Protein 3IV4 (pdb70)

B-factor: mean 17.22, std 7.59, range [7.91, 56.59]

Nearest PDB structures (foldseek):
  3iv4-assembly1_A  TM=1.009E+00  e=1.087E-22  Staphylococcus aureus subsp. aureus N315
  3f3q-assembly1_A  TM=8.286E-01  e=9.589E-07  Saccharomyces cerevisiae
  6kil-assembly1_A  TM=8.527E-01  e=6.346E-06  Halobacterium salinarum NRC-1
  2oe3-assembly1_A  TM=8.024E-01  e=2.467E-06  Saccharomyces cerevisiae
  2mmo-assembly1_A  TM=7.830E-01  e=5.545E-06  Plasmodium falciparum 3D7

Sequence (110 aa):
NLYFQGVAIKLSSIDQQFEQQVVIEENKKYVVFVLKHSSEETTCCPISANAYDQFNNKFLYERRDDDGYYLIIVVQQQERRDDLSDDYIAKKKKTNVKHESPQAFYFVNGEEVWNRDHGDINVVSSSLAQAEE

Solvent-accessible surface area: 6268 Å² total

Secondary structure (DSSP, 8-state):
---GGG-EEE--SHHHHHHHHHH-SEEEEEEE-TT-HHHHHHHHHHHHHHHHH--EEEEEGGGGHHHHHHHHHHHT----SSEEEEEETT--EEEEGGG-SHHHHHHHT-

Foldseek 3Di:
DDCLVVQEAEDQDPVVVQVVLQVDQKEKEWEAAPPDVLRVVLVVQVSVQSSVVVHYYYYHCVRRVVNQVVVCVLQVPDDDPGKMDMHGNNHFDMDHGPCRHNVNVVVRVD

Radius of gyration: 12.47 Å; Cα contacts (8 Å, |Δi|>4): 213; chains: 1; bounding box: 28×29×34 Å

CATH classification: 3.40.30.10

Structure (mmCIF, N/CA/C/O backbone):
data_3IV4
#
_entry.id   3IV4
#
_cell.length_a   57.830
_cell.le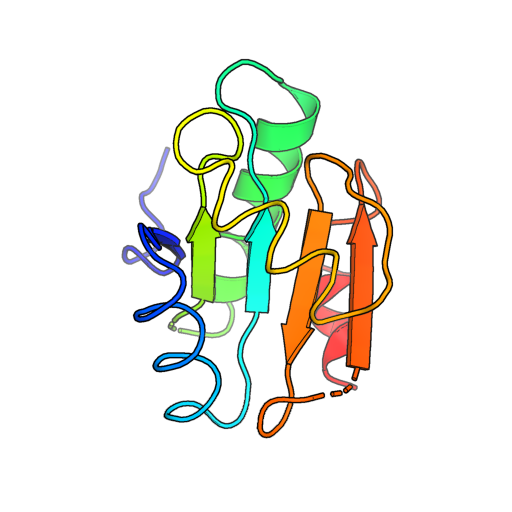ngth_b   33.078
_cell.length_c   47.325
_cell.angle_alpha   90.00
_cell.angle_beta   102.71
_cell.angle_gamma   90.00
#
_symmetry.space_group_name_H-M   'C 1 2 1'
#
loop_
_entity.id
_entity.type
_entity.pdbx_description
1 polymer 'Putative oxidoreductase'
2 water water
#
loop_
_atom_site.group_PDB
_atom_site.id
_atom_site.type_symbol
_atom_site.label_atom_id
_atom_site.label_alt_id
_atom_site.label_comp_id
_atom_site.label_asym_id
_atom_site.label_entity_id
_atom_site.label_seq_id
_atom_site.pdbx_PDB_ins_code
_atom_site.Cartn_x
_atom_site.Cartn_y
_atom_site.Cartn_z
_atom_site.occupancy
_atom_site.B_iso_or_equiv
_atom_site.auth_seq_id
_atom_site.auth_comp_id
_atom_site.auth_asym_id
_atom_site.auth_atom_id
_atom_site.pdbx_PDB_model_num
ATOM 1 N N . ASN A 1 1 ? 16.240 32.408 30.186 1.00 40.68 -5 ASN A N 1
ATOM 2 C CA . ASN A 1 1 ? 15.237 32.904 31.190 1.00 40.32 -5 ASN A CA 1
ATOM 3 C C . ASN A 1 1 ? 13.976 32.028 31.297 1.00 39.55 -5 ASN A C 1
ATOM 4 O O . ASN A 1 1 ? 14.056 30.900 31.801 1.00 39.93 -5 ASN A O 1
ATOM 9 N N . LEU A 1 2 ? 12.824 32.535 30.847 1.00 37.91 -4 LEU A N 1
ATOM 10 C CA . LEU A 1 2 ? 11.628 31.694 30.697 1.00 36.02 -4 LEU A CA 1
ATOM 11 C C . LEU A 1 2 ? 11.864 30.740 29.525 1.00 34.48 -4 LEU A C 1
ATOM 12 O O . LEU A 1 2 ? 12.818 30.923 28.760 1.00 34.05 -4 LEU A O 1
ATOM 17 N N . TYR A 1 3 ? 11.017 29.720 29.388 1.00 32.42 -3 TYR A N 1
ATOM 18 C CA . TYR A 1 3 ? 11.202 28.719 28.328 1.00 30.50 -3 TYR A CA 1
ATOM 19 C C . TYR A 1 3 ? 10.213 28.858 27.176 1.00 28.60 -3 TYR A C 1
ATOM 20 O O . TYR A 1 3 ? 10.204 28.039 26.247 1.00 28.53 -3 TYR A O 1
ATOM 29 N N . PHE A 1 4 ? 9.383 29.899 27.245 1.00 26.37 -2 PHE A N 1
ATOM 30 C CA . PHE A 1 4 ? 8.452 30.243 26.163 1.00 23.99 -2 PHE A CA 1
ATOM 31 C C . PHE A 1 4 ? 7.609 29.062 25.658 1.00 23.04 -2 PHE A C 1
ATOM 32 O O . PHE A 1 4 ? 7.449 28.894 24.454 1.00 22.14 -2 PHE A O 1
ATOM 40 N N . GLN A 1 5 ? 7.094 28.240 26.579 1.00 21.70 -1 GLN A N 1
ATOM 41 C CA . GLN A 1 5 ? 6.211 27.097 26.240 1.00 20.75 -1 GLN A CA 1
ATOM 42 C C . GLN A 1 5 ? 6.869 26.104 25.260 1.00 19.37 -1 GLN A C 1
ATOM 43 O O . GLN A 1 5 ? 6.178 25.395 24.524 1.00 18.78 -1 GLN A O 1
ATOM 49 N N . GLY A 1 6 ? 8.204 26.082 25.242 1.00 18.47 0 GLY A N 1
ATOM 50 C CA . GLY A 1 6 ? 8.957 25.226 24.334 1.00 17.60 0 GLY A CA 1
ATOM 51 C C . GLY A 1 6 ? 8.548 25.429 22.889 1.00 16.69 0 GLY A C 1
ATOM 52 O O . GLY A 1 6 ? 8.531 24.486 22.115 1.00 15.82 0 GLY A O 1
ATOM 53 N N . VAL A 1 7 ? 8.234 26.669 22.509 1.00 15.90 1 VAL A N 1
ATOM 54 C CA . VAL A 1 7 ? 7.771 26.928 21.151 1.00 15.50 1 VAL A CA 1
ATOM 55 C C . VAL A 1 7 ? 8.817 26.610 20.079 1.00 14.71 1 VAL A C 1
ATOM 56 O O . VAL A 1 7 ? 8.448 26.375 18.933 1.00 15.47 1 VAL A O 1
ATOM 60 N N . ALA A 1 8 ? 10.107 26.626 20.437 1.00 13.76 2 ALA A N 1
ATOM 61 C CA . ALA A 1 8 ? 11.159 26.308 19.463 1.00 13.23 2 ALA A CA 1
ATOM 62 C C . ALA A 1 8 ? 11.626 24.871 19.603 1.00 12.59 2 ALA A C 1
ATOM 63 O O . ALA A 1 8 ? 12.215 24.503 20.616 1.00 13.24 2 ALA A O 1
ATOM 65 N N . ILE A 1 9 ? 11.344 24.075 18.576 1.00 11.66 3 ILE A N 1
ATOM 66 C CA . ILE A 1 9 ? 11.581 22.631 18.580 1.00 11.72 3 ILE A CA 1
ATOM 67 C C . ILE A 1 9 ? 12.783 22.267 17.701 1.00 11.25 3 ILE A C 1
ATOM 68 O O . ILE A 1 9 ? 12.866 22.672 16.543 1.00 10.43 3 ILE A O 1
ATOM 73 N N . LYS A 1 10 ? 13.707 21.477 18.243 1.00 11.29 4 LYS A N 1
ATOM 74 C CA . LYS A 1 10 ? 14.914 21.110 17.501 1.00 11.97 4 LYS A CA 1
ATOM 75 C C . LYS A 1 10 ? 14.668 20.094 16.385 1.00 12.30 4 LYS A C 1
ATOM 76 O O . LYS A 1 10 ? 13.999 19.078 16.593 1.00 13.74 4 LYS A O 1
ATOM 82 N N . LEU A 1 11 ? 15.218 20.388 15.205 1.00 12.34 5 LEU A N 1
ATOM 83 C CA . LEU A 1 11 ? 15.275 19.429 14.087 1.00 12.59 5 LEU A CA 1
ATOM 84 C C . LEU A 1 11 ? 16.635 18.760 14.045 1.00 13.37 5 LEU A C 1
ATOM 85 O O . LEU A 1 11 ? 17.667 19.416 14.198 1.00 13.81 5 LEU A O 1
ATOM 90 N N . SER A 1 12 ? 16.629 17.445 13.834 1.00 14.80 6 SER A N 1
ATOM 91 C CA . SER A 1 12 ? 17.888 16.696 13.776 1.00 16.00 6 SER A CA 1
ATOM 92 C C . SER A 1 12 ? 18.119 15.953 12.469 1.00 15.95 6 SER A C 1
ATOM 93 O O . SER A 1 12 ? 19.113 15.232 12.347 1.00 17.16 6 SER A O 1
ATOM 96 N N . SER A 1 13 ? 17.206 16.091 11.507 1.00 14.57 7 SER A N 1
ATOM 97 C CA . SER A 1 13 ? 17.399 15.434 10.218 1.00 14.30 7 SER A CA 1
ATOM 98 C C . SER A 1 13 ? 16.676 16.098 9.080 1.00 13.84 7 SER A C 1
ATOM 99 O O . SER A 1 13 ? 15.696 16.825 9.273 1.00 13.35 7 SER A O 1
ATOM 102 N N . ILE A 1 14 ? 17.152 15.795 7.876 1.00 13.90 8 ILE A N 1
ATOM 103 C CA . ILE A 1 14 ? 16.445 16.168 6.658 1.00 13.88 8 ILE A CA 1
ATOM 104 C C . ILE A 1 14 ? 15.014 15.565 6.631 1.00 13.81 8 ILE A C 1
ATOM 105 O O . ILE A 1 14 ? 14.063 16.260 6.279 1.00 13.61 8 ILE A O 1
ATOM 110 N N . ASP A 1 15 ? 14.851 14.306 7.058 1.00 13.98 9 ASP A N 1
ATOM 111 C CA . ASP A 1 15 ? 13.527 13.680 7.154 1.00 14.51 9 ASP A CA 1
ATOM 112 C C . ASP A 1 15 ? 12.544 14.532 7.979 1.00 15.05 9 ASP A C 1
ATOM 113 O O . ASP A 1 15 ? 11.403 14.762 7.570 1.00 15.74 9 ASP A O 1
ATOM 118 N N A GLN A 1 16 ? 12.984 14.987 9.151 0.50 14.93 10 GLN A N 1
ATOM 119 N N B GLN A 1 16 ? 12.998 14.970 9.154 0.50 15.18 10 GLN A N 1
ATOM 120 C CA A GLN A 1 16 ? 12.120 15.786 10.025 0.50 14.56 10 GLN A CA 1
ATOM 121 C CA B GLN A 1 16 ? 12.184 15.787 10.057 0.50 15.06 10 GLN A CA 1
ATOM 122 C C A GLN A 1 16 ? 11.808 17.150 9.443 0.50 14.31 10 GLN A C 1
ATOM 123 C C B GLN A 1 16 ? 11.825 17.133 9.453 0.50 14.59 10 GLN A C 1
ATOM 124 O O A GLN A 1 16 ? 10.677 17.627 9.569 0.50 14.68 10 GLN A O 1
ATOM 125 O O B GLN A 1 16 ? 10.680 17.578 9.574 0.50 14.91 10 GLN A O 1
ATOM 136 N N . PHE A 1 17 ? 12.811 17.775 8.821 1.00 14.06 11 PHE A N 1
ATOM 137 C CA . PHE A 1 17 ? 12.604 19.066 8.143 1.00 13.43 11 PHE A CA 1
ATOM 138 C C . PHE A 1 17 ? 11.530 18.948 7.065 1.00 13.80 11 PHE A C 1
ATOM 139 O O . PHE A 1 17 ? 10.560 19.723 7.064 1.00 13.82 11 PHE A O 1
ATOM 147 N N . GLU A 1 18 ? 11.666 17.962 6.183 1.00 14.71 12 GLU A N 1
ATOM 148 C CA . GLU A 1 18 ? 10.639 17.760 5.158 1.00 15.74 12 GLU A CA 1
ATOM 149 C C . GLU A 1 18 ? 9.281 17.428 5.770 1.00 16.17 12 GLU A C 1
ATOM 150 O O . GLU A 1 18 ? 8.241 17.880 5.265 1.00 16.14 12 GLU A O 1
ATOM 156 N N A GLN A 1 19 ? 9.278 16.647 6.849 0.50 16.18 13 GLN A N 1
ATOM 157 N N B GLN A 1 19 ? 9.280 16.674 6.867 0.50 16.43 13 GLN A N 1
ATOM 158 C CA A GLN A 1 19 ? 8.032 16.294 7.522 0.50 16.18 13 GLN A CA 1
ATOM 159 C CA B GLN A 1 19 ? 8.028 16.356 7.541 0.50 16.65 13 GLN A CA 1
ATOM 160 C C A GLN A 1 19 ? 7.341 17.532 8.077 0.50 16.19 13 GLN A C 1
ATOM 161 C C B GLN A 1 19 ? 7.290 17.599 8.021 0.50 16.59 13 GLN A C 1
ATOM 162 O O A GLN A 1 19 ? 6.134 17.709 7.930 0.50 15.81 13 GLN A O 1
ATOM 163 O O B GLN A 1 19 ? 6.106 17.770 7.743 0.50 16.31 13 GLN A O 1
ATOM 174 N N A VAL A 1 20 ? 8.119 18.397 8.707 0.50 15.28 14 VAL A N 1
ATOM 175 N N B VAL A 1 20 ? 7.988 18.467 8.740 0.50 15.75 14 VAL A N 1
ATOM 176 C CA A VAL A 1 20 ? 7.549 19.568 9.348 0.50 15.12 14 VAL A CA 1
ATOM 177 C CA B VAL A 1 20 ? 7.303 19.594 9.361 0.50 15.45 14 VAL A CA 1
ATOM 178 C C A VAL A 1 20 ? 6.887 20.526 8.341 0.50 15.03 14 VAL A C 1
ATOM 179 C C B VAL A 1 20 ? 6.878 20.675 8.367 0.50 15.36 14 VAL A C 1
ATOM 180 O O A VAL A 1 20 ? 5.752 20.962 8.549 0.50 15.01 14 VAL A O 1
ATOM 181 O O B VAL A 1 20 ? 5.894 21.371 8.618 0.50 15.50 14 VAL A O 1
ATOM 188 N N . ILE A 1 21 ? 7.580 20.820 7.240 1.00 15.43 15 ILE A N 1
ATOM 189 C CA . ILE A 1 21 ? 7.126 21.826 6.253 1.00 15.62 15 ILE A CA 1
ATOM 190 C C . ILE A 1 21 ? 5.955 21.288 5.440 1.00 16.49 15 ILE A C 1
ATOM 191 O O . ILE A 1 21 ? 5.178 22.052 4.891 1.00 16.46 15 ILE A O 1
ATOM 196 N N . GLU A 1 22 ? 5.824 19.967 5.400 1.00 17.38 16 GLU A N 1
ATOM 197 C CA . GLU A 1 22 ? 4.668 19.315 4.801 1.00 19.31 16 GLU A CA 1
ATOM 198 C C . GLU A 1 22 ? 3.438 19.329 5.715 1.00 19.98 16 GLU A C 1
ATOM 199 O O . GLU A 1 22 ? 2.327 19.644 5.267 1.00 19.99 16 GLU A O 1
ATOM 205 N N . GLU A 1 23 ? 3.647 19.005 6.988 1.00 20.12 17 GLU A N 1
ATOM 206 C CA . GLU A 1 23 ? 2.550 18.830 7.942 1.00 21.35 17 GLU A CA 1
ATOM 207 C C . GLU A 1 23 ? 1.956 20.143 8.429 1.00 21.38 17 GLU A C 1
ATOM 208 O O . GLU A 1 23 ? 0.803 20.181 8.857 1.00 22.36 17 GLU A O 1
ATOM 214 N N . ASN A 1 24 ? 2.746 21.211 8.377 1.00 19.98 18 ASN A N 1
ATOM 215 C CA . ASN A 1 24 ? 2.311 22.514 8.867 1.00 19.46 18 ASN A CA 1
ATOM 216 C C . ASN A 1 24 ? 2.239 23.507 7.725 1.00 18.04 18 ASN A C 1
ATOM 217 O O . ASN A 1 24 ? 3.215 23.673 6.988 1.00 18.70 18 ASN A O 1
ATOM 222 N N A LYS A 1 25 ? 1.095 24.170 7.581 0.50 17.34 19 LYS A N 1
ATOM 223 N N B LYS A 1 25 ? 1.104 24.183 7.586 0.50 17.37 19 LYS A N 1
ATOM 224 C CA A LYS A 1 25 ? 0.909 25.166 6.525 0.50 16.55 19 LYS A CA 1
ATOM 225 C CA B LYS A 1 25 ? 0.920 25.152 6.505 0.50 16.62 19 LYS A CA 1
ATOM 226 C C A LYS A 1 25 ? 1.945 26.277 6.654 0.50 15.78 19 LYS A C 1
ATOM 227 C C B LYS A 1 25 ? 1.887 26.330 6.642 0.50 15.87 19 LYS A C 1
ATOM 228 O O A LYS A 1 25 ? 2.592 26.655 5.680 0.50 15.11 19 LYS A O 1
ATOM 229 O O B LYS A 1 25 ? 2.433 26.812 5.649 0.50 15.38 19 LYS A O 1
ATOM 240 N N . TYR A 1 26 ? 2.109 26.765 7.876 1.00 14.72 20 TYR A N 1
ATOM 241 C CA . TYR A 1 26 ? 2.962 27.918 8.161 1.00 14.07 20 TYR A CA 1
ATOM 242 C C . TYR A 1 26 ? 4.050 27.503 9.122 1.00 12.93 20 TYR A C 1
ATOM 243 O O . TYR A 1 26 ? 3.757 27.119 10.260 1.00 13.94 20 TYR A O 1
ATOM 252 N N A VAL A 1 27 ? 5.308 27.586 8.677 0.50 11.72 21 VAL A N 1
ATOM 253 N N B VAL A 1 27 ? 5.302 27.593 8.708 0.50 11.54 21 VAL A N 1
ATOM 254 C CA A VAL A 1 27 ? 6.460 27.074 9.442 0.50 11.21 21 VAL A CA 1
ATOM 255 C CA B VAL A 1 27 ? 6.334 27.214 9.647 0.50 10.84 21 VAL A CA 1
ATOM 256 C C A VAL A 1 27 ? 7.648 28.035 9.423 0.50 10.13 21 VAL A C 1
ATOM 257 C C B VAL A 1 27 ? 7.633 27.960 9.470 0.50 9.93 21 VAL A C 1
ATOM 258 O O A VAL A 1 27 ? 8.130 28.397 8.346 0.50 9.47 21 VAL A O 1
ATOM 259 O O B VAL A 1 27 ? 8.154 28.108 8.361 0.50 9.36 21 VAL A O 1
ATOM 266 N N . PHE A 1 28 ? 8.132 28.439 10.602 1.00 9.72 22 PHE A N 1
ATOM 267 C CA . PHE A 1 28 ? 9.387 29.166 10.689 1.00 9.45 22 PHE A CA 1
ATOM 268 C C . PHE A 1 28 ? 10.469 28.200 11.128 1.00 9.08 22 PHE A C 1
ATOM 269 O O . PHE A 1 28 ? 10.230 27.359 12.001 1.00 9.69 22 PHE A O 1
ATOM 277 N N . VAL A 1 29 ? 11.650 28.334 10.532 1.00 9.01 23 VAL A N 1
ATOM 278 C CA . VAL A 1 29 ? 12.814 27.491 10.841 1.00 9.45 23 VAL A CA 1
ATOM 279 C C . VAL A 1 29 ? 14.030 28.400 11.036 1.00 9.04 23 VAL A C 1
ATOM 280 O O . VAL A 1 29 ? 14.304 29.254 10.188 1.00 9.81 23 VAL A O 1
ATOM 284 N N . LEU A 1 30 ? 14.767 28.190 12.124 1.00 8.72 24 LEU A N 1
ATOM 285 C CA . LEU A 1 30 ? 15.943 28.982 12.433 1.00 8.53 24 LEU A CA 1
ATOM 286 C C . LEU A 1 30 ? 17.206 28.129 12.419 1.00 8.96 24 LEU A C 1
ATOM 287 O O . LEU A 1 30 ? 17.275 27.138 13.137 1.00 9.15 24 LEU A O 1
ATOM 292 N N . LYS A 1 31 ? 18.197 28.543 11.638 1.00 9.15 25 LYS A N 1
ATOM 293 C CA . LYS A 1 31 ? 19.554 28.034 11.770 1.00 10.01 25 LYS A CA 1
ATOM 294 C C . LYS A 1 31 ? 20.230 28.776 12.917 1.00 10.26 25 LYS A C 1
ATOM 295 O O . LYS A 1 31 ? 20.335 30.011 12.888 1.00 10.44 25 LYS A O 1
ATOM 301 N N . HIS A 1 32 ? 20.716 28.026 13.899 1.00 10.79 26 HIS A N 1
ATOM 302 C CA . HIS A 1 32 ? 21.286 28.602 15.121 1.00 11.60 26 HIS A CA 1
ATOM 303 C C . HIS A 1 32 ? 22.711 28.086 15.356 1.00 12.47 26 HIS A C 1
ATOM 304 O O . HIS A 1 32 ? 22.979 26.904 15.147 1.00 12.17 26 HIS A O 1
ATOM 311 N N A SER A 1 33 ? 23.614 28.974 15.776 0.50 12.89 27 SER A N 1
ATOM 312 N N B SER A 1 33 ? 23.597 28.995 15.753 0.50 13.57 27 SER A N 1
ATOM 313 C CA A SER A 1 33 ? 24.966 28.573 16.209 0.50 13.58 27 SER A CA 1
ATOM 314 C CA B SER A 1 33 ? 24.953 28.656 16.181 0.50 14.89 27 SER A CA 1
ATOM 315 C C A SER A 1 33 ? 25.043 28.584 17.729 0.50 14.31 27 SER A C 1
ATOM 316 C C B SER A 1 33 ? 24.972 28.727 17.701 0.50 15.73 27 SER A C 1
ATOM 317 O O A SER A 1 33 ? 24.525 29.499 18.366 0.50 13.53 27 SER A O 1
ATOM 318 O O B SER A 1 33 ? 24.883 29.817 18.258 0.50 14.95 27 SER A O 1
ATOM 323 N N A GLU A 1 34 ? 25.693 27.580 18.317 0.50 15.23 28 GLU A N 1
ATOM 324 N N B GLU A 1 34 ? 25.046 27.576 18.374 0.50 17.08 28 GLU A N 1
ATOM 325 C CA A GLU A 1 34 ? 25.703 27.457 19.778 0.50 16.75 28 GLU A CA 1
ATOM 326 C CA B GLU A 1 34 ? 25.139 27.568 19.833 0.50 18.45 28 GLU A CA 1
ATOM 327 C C A GLU A 1 34 ? 26.805 28.262 20.482 0.50 17.38 28 GLU A C 1
ATOM 328 C C B GLU A 1 34 ? 26.385 28.348 20.234 0.50 19.21 28 GLU A C 1
ATOM 329 O O A GLU A 1 34 ? 26.860 28.302 21.710 0.50 18.47 28 GLU A O 1
ATOM 330 O O B GLU A 1 34 ? 27.381 28.339 19.512 0.50 19.54 28 GLU A O 1
ATOM 341 N N A THR A 1 35 ? 27.662 28.913 19.706 0.50 18.02 29 THR A N 1
ATOM 342 N N B THR A 1 35 ? 26.340 29.025 21.375 0.50 20.10 29 THR A N 1
ATOM 343 C CA A THR A 1 35 ? 28.792 29.633 20.271 0.50 18.72 29 THR A CA 1
ATOM 344 C CA B THR A 1 35 ? 27.569 29.588 21.902 0.50 20.74 29 THR A CA 1
ATOM 345 C C A THR A 1 35 ? 28.798 31.106 19.886 0.50 18.34 29 THR A C 1
ATOM 346 C C B THR A 1 35 ? 28.035 30.806 21.113 0.50 20.34 29 THR A C 1
ATOM 347 O O A THR A 1 35 ? 29.852 31.739 19.897 0.50 19.62 29 THR A O 1
ATOM 348 O O B THR A 1 35 ? 29.240 31.080 21.010 0.50 20.76 29 THR A O 1
ATOM 355 N N A CYS A 1 36 ? 27.632 31.660 19.566 0.50 17.78 30 CYS A N 1
ATOM 356 N N B CYS A 1 36 ? 27.083 31.551 20.565 0.50 19.36 30 CYS A N 1
ATOM 357 C CA A CYS A 1 36 ? 27.551 32.995 18.971 0.50 17.09 30 CYS A CA 1
ATOM 358 C CA B CYS A 1 36 ? 27.424 32.696 19.744 0.50 18.56 30 CYS A CA 1
ATOM 359 C C A CYS A 1 36 ? 26.487 33.887 19.645 0.50 16.37 30 CYS A C 1
ATOM 360 C C B CYS A 1 36 ? 26.417 33.796 19.959 0.50 17.25 30 CYS A C 1
ATOM 361 O O A CYS A 1 36 ? 25.299 33.577 19.556 0.50 15.74 30 CYS A O 1
ATOM 362 O O B CYS A 1 36 ? 25.216 33.576 19.794 0.50 16.69 30 CYS A O 1
ATOM 367 N N . PRO A 1 37 ? 26.903 34.990 20.325 1.00 16.10 31 PRO A N 1
ATOM 368 C CA . PRO A 1 37 ? 25.942 35.971 20.855 1.00 14.97 31 PRO A CA 1
ATOM 369 C C . PRO A 1 37 ? 24.960 36.506 19.824 1.00 13.84 31 PRO A C 1
ATOM 370 O O . PRO A 1 37 ? 23.807 36.728 20.164 1.00 13.46 31 PRO A O 1
ATOM 374 N N . ILE A 1 38 ? 25.388 36.680 18.579 1.00 13.33 32 ILE A N 1
ATOM 375 C CA . ILE A 1 38 ? 24.459 37.169 17.552 1.00 13.48 32 ILE A CA 1
ATOM 376 C C . ILE A 1 38 ? 23.356 36.129 17.316 1.00 12.50 32 ILE A C 1
ATOM 377 O O . ILE A 1 38 ? 22.164 36.457 17.211 1.00 12.19 32 ILE A O 1
ATOM 382 N N . SER A 1 39 ? 23.743 34.863 17.259 1.00 11.69 33 SER A N 1
ATOM 383 C CA . SER A 1 39 ? 22.765 33.794 17.114 1.00 11.27 33 SER A CA 1
ATOM 384 C C . SER A 1 39 ? 21.841 33.676 18.330 1.00 10.86 33 SER A C 1
ATOM 385 O O . SER A 1 39 ? 20.618 33.503 18.184 1.00 10.87 33 SER A O 1
ATOM 388 N N . ALA A 1 40 ? 22.405 33.782 19.533 1.00 10.63 34 ALA A N 1
ATOM 389 C CA . ALA A 1 40 ? 21.567 33.767 20.733 1.00 10.87 34 ALA A CA 1
ATOM 390 C C . ALA A 1 40 ? 20.551 34.904 20.744 1.00 11.38 34 ALA A C 1
ATOM 391 O O . ALA A 1 40 ? 19.422 34.701 21.174 1.00 12.23 34 ALA A O 1
ATOM 393 N N . ASN A 1 41 ? 20.954 36.092 20.292 1.00 11.49 35 ASN A N 1
ATOM 394 C CA . ASN A 1 41 ? 20.014 37.222 20.191 1.00 12.93 35 ASN A CA 1
ATOM 395 C C . ASN A 1 41 ? 18.872 36.878 19.230 1.00 12.23 35 ASN A C 1
ATOM 396 O O . ASN A 1 41 ? 17.691 37.120 19.526 1.00 12.79 35 ASN A O 1
ATOM 401 N N . ALA A 1 42 ? 19.217 36.307 18.075 1.00 11.75 36 ALA A N 1
ATOM 402 C CA . ALA A 1 42 ? 18.195 35.862 17.115 1.00 11.13 36 ALA A CA 1
ATOM 403 C C . ALA A 1 42 ? 17.267 34.769 17.665 1.00 10.90 36 ALA A C 1
ATOM 404 O O . ALA A 1 42 ? 16.064 34.802 17.437 1.00 11.05 36 ALA A O 1
ATOM 406 N N . TYR A 1 43 ? 17.838 33.794 18.370 1.00 10.70 37 TYR A N 1
ATOM 407 C CA . TYR A 1 43 ? 17.066 32.724 18.973 1.00 11.73 37 TYR A CA 1
ATOM 408 C C . TYR A 1 43 ? 16.081 33.308 19.998 1.00 11.86 37 TYR A C 1
ATOM 409 O O . TYR A 1 43 ? 14.917 32.905 20.062 1.00 11.83 37 TYR A O 1
ATOM 418 N N . ASP A 1 44 ? 16.558 34.266 20.794 1.00 1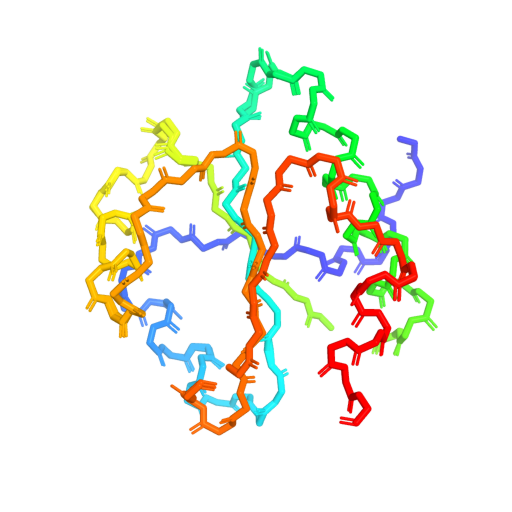2.34 38 ASP A N 1
ATOM 419 C CA . ASP A 1 44 ? 15.683 34.962 21.740 1.00 12.94 38 ASP A CA 1
ATOM 420 C C . ASP A 1 44 ? 14.510 35.676 21.032 1.00 12.22 38 ASP A C 1
ATOM 421 O O . ASP A 1 44 ? 13.356 35.548 21.460 1.00 12.43 38 ASP A O 1
ATOM 426 N N . GLN A 1 45 ? 14.800 36.404 19.945 1.00 11.83 39 GLN A N 1
ATOM 427 C CA . GLN A 1 45 ? 13.746 37.046 19.134 1.00 11.86 39 GLN A CA 1
ATOM 428 C C . GLN A 1 45 ? 12.764 36.014 18.591 1.00 11.26 39 GLN A C 1
ATOM 429 O O . GLN A 1 45 ? 11.553 36.218 18.619 1.00 11.06 39 GLN A O 1
ATOM 435 N N . PHE A 1 46 ? 13.306 34.896 18.122 1.00 10.34 40 PHE A N 1
ATOM 436 C CA . PHE A 1 46 ? 12.532 33.806 17.544 1.00 10.35 40 PHE A CA 1
ATOM 437 C C . PHE A 1 46 ? 11.563 33.267 18.593 1.00 10.53 40 PHE A C 1
ATOM 438 O O . PHE A 1 46 ? 10.358 33.159 18.319 1.00 10.39 40 PHE A O 1
ATOM 446 N N A ASN A 1 47 ? 12.068 32.967 19.790 0.50 10.99 41 ASN A N 1
ATOM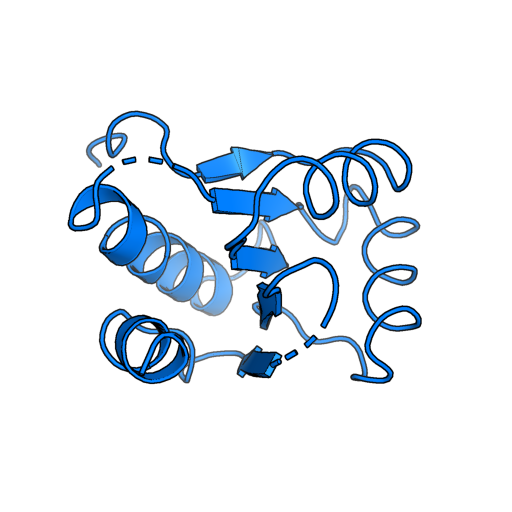 447 N N B ASN A 1 47 ? 12.091 32.952 19.774 0.50 11.06 41 ASN A N 1
ATOM 448 C CA A ASN A 1 47 ? 11.219 32.495 20.885 0.50 11.60 41 ASN A CA 1
ATOM 449 C CA B ASN A 1 47 ? 11.277 32.521 20.899 0.50 11.72 41 ASN A CA 1
ATOM 450 C C A ASN A 1 47 ? 10.177 33.508 21.325 0.50 11.36 41 ASN A C 1
ATOM 451 C C B ASN A 1 47 ? 10.175 33.521 21.201 0.50 11.47 41 ASN A C 1
ATOM 452 O O A ASN A 1 47 ? 9.061 33.126 21.643 0.50 11.54 41 ASN A O 1
ATOM 453 O O B ASN A 1 47 ? 9.013 33.149 21.261 0.50 11.86 41 ASN A O 1
ATOM 462 N N . LYS A 1 48 ? 10.551 34.788 21.389 1.00 11.19 42 LYS A N 1
ATOM 463 C CA . LYS A 1 48 ? 9.602 35.848 21.776 1.00 11.08 42 LYS A CA 1
ATOM 464 C C . LYS A 1 48 ? 8.476 35.958 20.766 1.00 11.08 42 LYS A C 1
ATOM 465 O O . LYS A 1 48 ? 7.300 36.044 21.121 1.00 12.18 42 LYS A O 1
ATOM 471 N N . PHE A 1 49 ? 8.824 35.904 19.491 1.00 10.74 43 PHE A N 1
ATOM 472 C CA . PHE A 1 49 ? 7.820 35.970 18.446 1.00 10.83 43 PHE A CA 1
ATOM 473 C C . PHE A 1 49 ? 6.868 34.763 18.501 1.00 11.21 43 PHE A C 1
ATOM 474 O O . PHE A 1 49 ? 5.631 34.919 18.500 1.00 13.09 43 PHE A O 1
ATOM 482 N N . LEU A 1 50 ? 7.433 33.555 18.540 1.00 11.66 44 LEU A N 1
ATOM 483 C CA . LEU A 1 50 ? 6.600 32.356 18.528 1.00 11.67 44 LEU A CA 1
ATOM 484 C C . LEU A 1 50 ? 5.700 32.258 19.752 1.00 11.97 44 LEU A C 1
ATOM 485 O O . LEU A 1 50 ? 4.516 31.883 19.641 1.00 12.29 44 LEU A O 1
ATOM 490 N N . TYR A 1 51 ? 6.268 32.588 20.909 1.00 12.59 45 TYR A N 1
ATOM 491 C CA . TYR A 1 51 ? 5.520 32.589 22.173 1.00 13.65 45 TYR A CA 1
ATOM 492 C C . TYR A 1 51 ? 4.347 33.572 22.137 1.00 14.22 45 TYR A C 1
ATOM 493 O O . TYR A 1 51 ? 3.234 33.236 22.520 1.00 14.42 45 TYR A O 1
ATOM 502 N N . GLU A 1 52 ? 4.592 34.769 21.618 1.00 14.58 46 GLU A N 1
ATOM 503 C CA . GLU A 1 52 ? 3.525 35.768 21.496 1.00 16.51 46 GLU A CA 1
ATOM 504 C C . GLU A 1 52 ? 2.441 35.299 20.514 1.00 16.64 46 GLU A C 1
ATOM 505 O O . GLU A 1 52 ? 1.250 35.600 20.695 1.00 17.51 46 GLU A O 1
ATOM 511 N N A ARG A 1 53 ? 2.856 34.561 19.484 0.50 17.01 47 ARG A N 1
ATOM 512 N N B ARG A 1 53 ? 2.850 34.573 19.475 0.50 16.62 47 ARG A N 1
ATOM 513 C CA A ARG A 1 53 ? 1.949 34.031 18.467 0.50 17.48 47 ARG A CA 1
ATOM 514 C CA B ARG A 1 53 ? 1.929 34.080 18.454 0.50 16.76 47 ARG A CA 1
ATOM 515 C C A ARG A 1 53 ? 1.253 32.743 18.900 0.50 17.59 47 ARG A C 1
ATOM 516 C C B ARG A 1 53 ? 1.272 32.762 18.850 0.50 16.88 47 ARG A C 1
ATOM 517 O O A ARG A 1 53 ? 0.286 32.320 18.275 0.50 17.70 47 ARG A O 1
ATOM 518 O O B ARG A 1 53 ? 0.443 32.226 18.115 0.50 16.97 47 ARG A O 1
ATOM 533 N N A ASP A 1 54 ? 1.756 32.102 19.950 0.50 17.53 48 ASP A N 1
ATOM 534 N N B ASP A 1 54 ? 1.663 32.233 20.006 0.50 16.74 48 ASP A N 1
ATOM 535 C CA A ASP A 1 54 ? 1.223 30.799 20.352 0.50 17.46 48 ASP A CA 1
ATOM 536 C CA B ASP A 1 54 ? 1.114 30.973 20.508 0.50 16.78 48 ASP A CA 1
ATOM 537 C C A ASP A 1 54 ? 1.374 29.832 19.179 0.50 17.05 48 ASP A C 1
ATOM 538 C C B ASP A 1 54 ? 1.247 29.828 19.502 0.50 16.29 48 ASP A C 1
ATOM 539 O O A ASP A 1 54 ? 0.420 29.168 18.759 0.50 17.64 48 ASP A O 1
ATOM 540 O O B ASP A 1 54 ? 0.319 29.039 19.327 0.50 16.88 48 ASP A O 1
ATOM 565 N N . ASP A 1 56 ? 4.198 26.969 17.278 1.00 14.14 50 ASP A N 1
ATOM 566 C CA . ASP A 1 56 ? 5.471 26.265 17.299 1.00 14.14 50 ASP A CA 1
ATOM 567 C C . ASP A 1 56 ? 6.304 26.621 16.094 1.00 13.33 50 ASP A C 1
ATOM 568 O O . ASP A 1 56 ? 5.779 26.810 14.998 1.00 14.21 50 ASP A O 1
ATOM 573 N N . GLY A 1 57 ? 7.607 26.686 16.310 1.00 11.63 51 GLY A N 1
ATOM 574 C CA . GLY A 1 57 ? 8.562 26.808 15.225 1.00 10.91 51 GLY A CA 1
ATOM 575 C C . GLY A 1 57 ? 9.702 25.868 15.489 1.00 10.97 51 GLY A C 1
ATOM 576 O O . GLY A 1 57 ? 9.697 25.137 16.482 1.00 12.07 51 GLY A O 1
ATOM 577 N N . TYR A 1 58 ? 10.675 25.880 14.582 1.00 10.01 52 TYR A N 1
ATOM 578 C CA . TYR A 1 58 ? 11.725 24.877 14.592 1.00 9.83 52 TYR A CA 1
ATOM 579 C C . TYR A 1 58 ? 13.096 25.495 14.464 1.00 9.69 52 TYR A C 1
ATOM 580 O O . TYR A 1 58 ? 13.242 26.572 13.907 1.00 10.53 52 TYR A O 1
ATOM 589 N N . TYR A 1 59 ? 14.100 24.814 14.999 1.00 9.38 53 TYR A N 1
ATOM 590 C CA . TYR A 1 59 ? 15.461 25.306 14.850 1.00 9.06 53 TYR A CA 1
ATOM 591 C C . TYR A 1 59 ? 16.401 24.129 14.689 1.00 9.21 53 TYR A C 1
ATOM 592 O O . TYR A 1 59 ? 16.033 22.979 14.965 1.00 10.33 53 TYR A O 1
ATOM 601 N N . LEU A 1 60 ? 17.600 24.417 14.212 1.00 9.20 54 LEU A N 1
ATOM 602 C CA . LEU A 1 60 ? 18.655 23.401 14.185 1.00 9.54 54 LEU A CA 1
ATOM 603 C C . LEU A 1 60 ? 19.935 24.040 14.668 1.00 10.49 54 LEU A C 1
ATOM 604 O O . LEU A 1 60 ? 20.145 25.244 14.498 1.00 9.94 54 LEU A O 1
ATOM 609 N N A ILE A 1 61 ? 20.776 23.225 15.291 0.50 10.77 55 ILE A N 1
ATOM 610 N N B ILE A 1 61 ? 20.774 23.223 15.294 0.50 10.89 55 ILE A N 1
ATOM 611 C CA A ILE A 1 61 ? 22.126 23.641 15.637 0.50 11.29 55 ILE A CA 1
ATOM 612 C CA B ILE A 1 61 ? 22.107 23.641 15.704 0.50 11.54 55 ILE A CA 1
ATOM 613 C C A ILE A 1 61 ? 23.035 23.326 14.444 0.50 11.96 55 ILE A C 1
ATOM 614 C C B ILE A 1 61 ? 23.065 23.339 14.557 0.50 12.08 55 ILE A C 1
ATOM 615 O O A ILE A 1 61 ? 23.395 22.171 14.206 0.50 11.76 55 ILE A O 1
ATOM 616 O O B ILE A 1 61 ? 23.334 22.173 14.256 0.50 11.81 55 ILE A O 1
ATOM 625 N N A VAL A 1 62 ? 23.388 24.365 13.696 0.50 12.57 56 VAL A N 1
ATOM 626 N N B VAL A 1 62 ? 23.573 24.385 13.917 0.50 12.32 56 VAL A N 1
ATOM 627 C CA A VAL A 1 62 ? 24.129 24.217 12.440 0.50 13.41 56 VAL A CA 1
ATOM 628 C CA B VAL A 1 62 ? 24.316 24.183 12.678 0.50 12.95 56 VAL A CA 1
ATOM 629 C C A VAL A 1 62 ? 25.275 23.206 12.543 0.50 14.16 56 VAL A C 1
ATOM 630 C C B VAL A 1 62 ? 25.651 23.451 12.863 0.50 13.75 56 VAL A C 1
ATOM 631 O O A VAL A 1 62 ? 25.318 22.205 11.814 0.50 13.61 56 VAL A O 1
ATOM 632 O O B VAL A 1 62 ? 26.101 22.782 11.946 0.50 13.29 56 VAL A O 1
ATOM 639 N N A GLN A 1 63 ? 26.190 23.494 13.464 0.50 14.83 57 GLN A N 1
ATOM 640 N N B GLN A 1 63 ? 26.263 23.575 14.039 0.50 14.62 57 GLN A N 1
ATOM 641 C CA A GLN A 1 63 ? 27.397 22.699 13.677 0.50 15.93 57 GLN A CA 1
ATOM 642 C CA B GLN A 1 63 ? 27.506 22.848 14.337 0.50 15.94 57 GLN A CA 1
ATOM 643 C C A GLN A 1 63 ? 27.075 21.209 13.860 0.50 16.41 57 GLN A C 1
ATOM 644 C C B GLN A 1 63 ? 27.290 21.337 14.365 0.50 16.13 57 GLN A C 1
ATOM 645 O O A GLN A 1 63 ? 27.728 20.335 13.270 0.50 17.11 57 GLN A O 1
ATOM 646 O O B GLN A 1 63 ? 28.238 20.578 14.134 0.50 16.08 57 GLN A O 1
ATOM 657 N N . GLN A 1 64 ? 26.053 20.911 14.655 1.00 16.25 58 GLN A N 1
ATOM 658 C CA . GLN A 1 64 ? 25.710 19.524 14.925 1.00 16.95 58 GLN A CA 1
ATOM 659 C C . GLN A 1 64 ? 24.971 18.842 13.788 1.00 17.11 58 GLN A C 1
ATOM 660 O O . GLN A 1 64 ? 24.906 17.613 13.726 1.00 17.98 58 GLN A O 1
ATOM 666 N N . GLU A 1 65 ? 24.389 19.635 12.894 1.00 17.24 59 GLU A N 1
ATOM 667 C CA . GLU A 1 65 ? 23.529 19.088 11.843 1.00 17.86 59 GLU A CA 1
ATOM 668 C C . GLU A 1 65 ? 23.882 19.736 10.512 1.00 17.83 59 GLU A C 1
ATOM 669 O O . GLU A 1 65 ? 23.035 20.387 9.865 1.00 17.27 59 GLU A O 1
ATOM 675 N N A ARG A 1 66 ? 25.131 19.574 10.078 0.50 17.94 60 ARG A N 1
ATOM 676 N N B ARG A 1 66 ? 25.136 19.531 10.129 0.50 18.30 60 ARG A N 1
ATOM 677 C CA A ARG A 1 66 ? 25.579 20.168 8.814 0.50 17.83 60 ARG A CA 1
ATOM 678 C CA B ARG A 1 66 ? 25.748 20.147 8.973 0.50 18.53 60 ARG A CA 1
ATOM 679 C C A ARG A 1 66 ? 24.823 19.614 7.596 0.50 17.43 60 ARG A C 1
ATOM 680 C C B ARG A 1 66 ? 25.058 19.802 7.659 0.50 18.18 60 ARG A C 1
ATOM 681 O O A ARG A 1 66 ? 24.459 20.373 6.684 0.50 17.18 60 ARG A O 1
ATOM 682 O O B ARG A 1 66 ? 24.968 20.651 6.751 0.50 17.76 60 ARG A O 1
ATOM 697 N N A ASP A 1 67 ? 24.555 18.311 7.569 0.50 17.13 61 ASP A N 1
ATOM 698 N N B ASP A 1 67 ? 24.588 18.559 7.561 0.50 17.92 61 ASP A N 1
ATOM 699 C CA A ASP A 1 67 ? 23.773 17.779 6.448 0.50 16.70 61 ASP A CA 1
ATOM 700 C CA B ASP A 1 67 ? 23.890 18.058 6.366 0.50 17.66 61 ASP A CA 1
ATOM 701 C C A ASP A 1 67 ? 22.514 18.601 6.267 0.50 16.19 61 ASP A C 1
ATOM 702 C C B ASP A 1 67 ? 22.459 18.578 6.236 0.50 16.78 61 ASP A C 1
ATOM 703 O O A ASP A 1 67 ? 22.230 19.086 5.165 0.50 15.88 61 ASP A O 1
ATOM 704 O O B ASP A 1 67 ? 21.972 18.792 5.123 0.50 16.57 61 ASP A O 1
ATOM 713 N N . LEU A 1 68 ? 21.775 18.759 7.363 1.00 15.81 62 LEU A N 1
ATOM 714 C CA . LEU A 1 68 ? 20.487 19.451 7.346 1.00 14.82 62 LEU A CA 1
ATOM 715 C C . LEU A 1 68 ? 20.687 20.923 6.977 1.00 13.96 62 LEU A C 1
ATOM 716 O O . LEU A 1 68 ? 19.908 21.479 6.189 1.00 13.17 62 LEU A O 1
ATOM 721 N N . SER A 1 69 ? 21.718 21.552 7.536 1.00 13.29 63 SER A N 1
ATOM 722 C C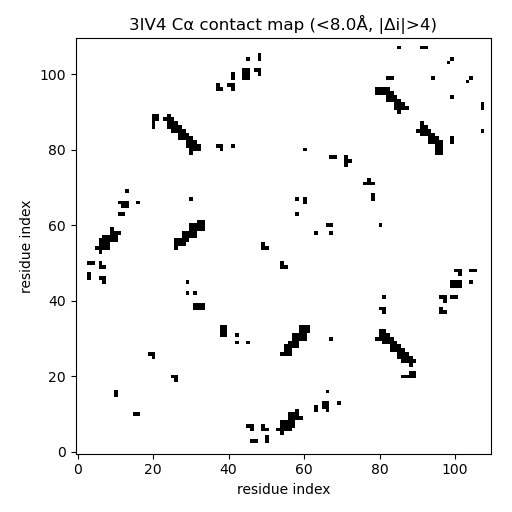A . SER A 1 69 ? 22.000 22.958 7.237 1.00 13.02 63 SER A CA 1
ATOM 723 C C . SER A 1 69 ? 22.253 23.150 5.724 1.00 13.46 63 SER A C 1
ATOM 724 O O . SER A 1 69 ? 21.707 24.078 5.099 1.00 13.73 63 SER A O 1
ATOM 727 N N A ASP A 1 70 ? 23.076 22.282 5.135 0.50 13.18 64 ASP A N 1
ATOM 728 N N B ASP A 1 70 ? 23.065 22.255 5.157 0.50 13.48 64 ASP A N 1
ATOM 729 C CA A ASP 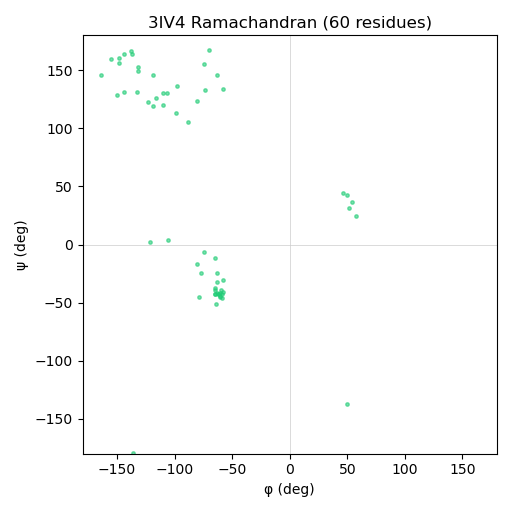A 1 70 ? 23.338 22.384 3.698 0.50 13.04 64 ASP A CA 1
ATOM 730 C CA B ASP A 1 70 ? 23.328 22.217 3.717 0.50 13.62 64 ASP A CA 1
ATOM 731 C C A ASP A 1 70 ? 22.080 22.033 2.882 0.50 12.50 64 ASP A C 1
ATOM 732 C C B ASP A 1 70 ? 22.059 22.055 2.932 0.50 12.81 64 ASP A C 1
ATOM 733 O O A ASP A 1 70 ? 21.838 22.643 1.836 0.50 12.24 64 ASP A O 1
ATOM 734 O O B ASP A 1 70 ? 21.809 22.766 1.952 0.50 12.40 64 ASP A O 1
ATOM 743 N N . TYR A 1 71 ? 21.268 21.095 3.379 1.00 12.56 65 TYR A N 1
ATOM 744 C CA . TYR A 1 71 ? 20.021 20.760 2.731 1.00 12.34 65 TYR A CA 1
ATOM 745 C C . TYR A 1 71 ? 19.091 21.977 2.644 1.00 12.24 65 TYR A C 1
ATOM 746 O O . TYR A 1 71 ? 18.481 22.220 1.600 1.00 12.68 65 TYR A O 1
ATOM 755 N N . ILE A 1 72 ? 18.982 22.740 3.731 1.00 12.10 66 ILE A N 1
ATOM 756 C CA . ILE A 1 72 ? 18.133 23.934 3.725 1.00 11.70 66 ILE A CA 1
ATOM 757 C C . ILE A 1 72 ? 18.654 24.996 2.745 1.00 11.37 66 ILE A C 1
ATOM 758 O O . ILE A 1 72 ? 17.862 25.634 2.046 1.00 11.59 66 ILE A O 1
ATOM 763 N N . ALA A 1 73 ? 19.978 25.134 2.644 1.00 11.27 67 ALA A N 1
ATOM 764 C CA . ALA A 1 73 ? 20.568 26.031 1.666 1.00 11.20 67 ALA A CA 1
ATOM 765 C C . ALA A 1 73 ? 20.180 25.618 0.236 1.00 11.38 67 ALA A C 1
ATOM 766 O O . ALA A 1 73 ? 19.825 26.474 -0.585 1.00 12.00 67 ALA A O 1
ATOM 768 N N A LYS A 1 74 ? 20.234 24.319 -0.061 0.50 11.44 68 LYS A N 1
ATOM 769 N N B LYS A 1 74 ? 20.198 24.315 -0.037 0.50 11.71 68 LYS A N 1
ATOM 770 C CA A LYS A 1 74 ? 19.867 23.827 -1.395 0.50 11.52 68 LYS A CA 1
ATOM 771 C CA B LYS A 1 74 ? 19.870 23.821 -1.372 0.50 12.08 68 LYS A CA 1
ATOM 772 C C A LYS A 1 74 ? 18.356 23.811 -1.609 0.50 11.39 68 LYS A C 1
ATOM 773 C C B LYS A 1 74 ? 18.386 23.894 -1.685 0.50 12.39 68 LYS A C 1
ATOM 774 O O A LYS A 1 74 ? 17.875 23.808 -2.739 0.50 11.18 68 LYS A O 1
ATOM 775 O O B LYS A 1 74 ? 18.001 24.098 -2.833 0.50 12.46 68 LYS A O 1
ATOM 786 N N A LYS A 1 75 ? 17.609 23.778 -0.516 0.50 10.77 69 LYS A N 1
ATOM 787 N N B LYS A 1 75 ? 17.551 23.700 -0.674 0.50 12.26 69 LYS A N 1
ATOM 788 C CA A LYS A 1 75 ? 16.157 23.743 -0.577 0.50 10.35 69 LYS A CA 1
ATOM 789 C CA B LYS A 1 75 ? 16.115 23.746 -0.889 0.50 12.21 69 LYS A CA 1
ATOM 790 C C A LYS A 1 75 ? 15.607 25.093 -1.027 0.50 10.67 69 LYS A C 1
ATOM 791 C C B LYS A 1 75 ? 15.684 25.153 -1.269 0.50 11.71 69 LYS A C 1
ATOM 792 O O A LYS A 1 75 ? 14.566 25.173 -1.677 0.50 10.55 69 LYS A O 1
ATOM 793 O O B LYS A 1 75 ? 14.790 25.337 -2.093 0.50 11.56 69 LYS A O 1
ATOM 804 N N . THR A 1 76 ? 16.334 26.145 -0.666 1.00 11.20 70 THR A N 1
ATOM 805 C CA . THR A 1 76 ? 15.887 27.535 -0.782 1.00 11.80 70 THR A CA 1
ATOM 806 C C . THR A 1 76 ? 16.733 28.322 -1.768 1.00 12.38 70 THR A C 1
ATOM 807 O O . THR A 1 76 ? 16.388 29.455 -2.135 1.00 13.23 70 THR A O 1
ATOM 811 N N . ASN A 1 77 ? 17.837 27.727 -2.219 1.00 12.52 71 ASN A N 1
ATOM 812 C CA . ASN A 1 77 ? 18.866 28.464 -2.949 1.00 13.74 71 ASN A CA 1
ATOM 813 C C . ASN A 1 77 ? 19.374 29.740 -2.274 1.00 13.30 71 ASN A C 1
ATOM 814 O O . ASN A 1 77 ? 19.783 30.697 -2.935 1.00 13.38 71 ASN A O 1
ATOM 819 N N . VAL A 1 78 ? 19.367 29.723 -0.939 1.00 12.36 72 VAL A N 1
ATOM 820 C CA . VAL A 1 78 ? 19.892 30.813 -0.145 1.00 12.74 72 VAL A CA 1
ATOM 821 C C . VAL A 1 78 ? 21.179 30.339 0.528 1.00 12.91 72 VAL A C 1
ATOM 822 O O . VAL A 1 78 ? 21.169 29.366 1.280 1.00 13.79 72 VAL A O 1
ATOM 826 N N . LYS A 1 79 ? 22.295 31.006 0.248 1.00 14.32 73 LYS A N 1
ATOM 827 C CA . LYS A 1 79 ? 23.564 30.546 0.804 1.00 15.36 73 LYS A CA 1
ATOM 828 C C . LYS A 1 79 ? 23.554 30.634 2.324 1.00 14.92 73 LYS A C 1
ATOM 829 O O . LYS A 1 79 ? 22.921 31.508 2.928 1.00 14.65 73 LYS A O 1
ATOM 835 N N . HIS A 1 80 ? 24.234 29.673 2.918 1.00 14.24 74 HIS A N 1
ATOM 836 C CA . HIS A 1 80 ? 24.214 29.507 4.349 1.00 14.12 74 HIS A CA 1
ATOM 837 C C . HIS A 1 80 ? 24.694 30.734 5.134 1.00 14.02 74 HIS A C 1
ATOM 838 O O . HIS A 1 80 ? 25.729 31.320 4.816 1.00 15.03 74 HIS A O 1
ATOM 845 N N . GLU A 1 81 ? 23.943 31.105 6.172 1.00 13.45 75 GLU A N 1
ATOM 846 C CA . GLU A 1 81 ? 24.403 32.055 7.192 1.00 13.38 75 GLU A CA 1
ATOM 847 C C . GLU A 1 81 ? 23.963 31.489 8.518 1.00 13.15 75 GLU A C 1
ATOM 848 O O . GLU A 1 81 ? 23.076 30.633 8.577 1.00 12.73 75 GLU A O 1
ATOM 854 N N . SER A 1 82 ? 24.555 32.004 9.591 1.00 12.65 76 SER A N 1
ATOM 855 C CA . SER A 1 82 ? 24.036 31.723 10.917 1.00 13.34 76 SER A CA 1
ATOM 856 C C . SER A 1 82 ? 24.194 32.961 11.798 1.00 12.41 76 SER A C 1
ATOM 857 O O . SER A 1 82 ? 25.267 33.573 11.829 1.00 13.24 76 SER A O 1
ATOM 860 N N . PRO A 1 83 ? 23.122 33.366 12.491 1.00 10.70 77 PRO A N 1
ATOM 861 C CA . PRO A 1 83 ? 21.788 32.785 12.483 1.00 10.29 77 PRO A CA 1
ATOM 862 C C . PRO A 1 83 ? 21.060 33.144 11.186 1.00 10.10 77 PRO A C 1
ATOM 863 O O . PRO A 1 83 ? 21.334 34.176 10.588 1.00 10.75 77 PRO A O 1
ATOM 867 N N . GLN A 1 84 ? 20.095 32.320 10.797 1.00 9.83 78 GLN A N 1
ATOM 868 C CA . GLN A 1 84 ? 19.361 32.544 9.555 1.00 9.33 78 GLN A CA 1
ATOM 869 C C . GLN A 1 84 ? 17.974 31.983 9.731 1.00 9.42 78 GLN A C 1
ATOM 870 O O . GLN A 1 84 ? 17.819 30.832 10.126 1.00 10.15 78 GLN A O 1
ATOM 876 N N . ALA A 1 85 ? 16.954 32.776 9.427 1.00 8.64 79 ALA A N 1
ATOM 877 C CA . ALA A 1 85 ? 15.590 32.320 9.654 1.00 8.58 79 ALA A CA 1
ATOM 878 C C . ALA A 1 85 ? 14.842 32.266 8.341 1.00 8.54 79 ALA A C 1
ATOM 879 O O . ALA A 1 85 ? 15.088 33.087 7.450 1.00 8.63 79 ALA A O 1
ATOM 881 N N . PHE A 1 86 ? 13.947 31.287 8.234 1.00 8.41 80 PHE A N 1
ATOM 882 C CA . PHE A 1 86 ? 13.171 31.053 7.021 1.00 8.50 80 PHE A CA 1
ATOM 883 C C . PHE A 1 86 ? 11.710 30.902 7.402 1.00 9.19 80 PHE A C 1
ATOM 884 O O . PHE A 1 86 ? 11.387 30.410 8.476 1.00 8.68 80 PHE A O 1
ATOM 892 N N . TYR A 1 87 ? 10.844 31.311 6.486 1.00 8.46 81 TYR A N 1
ATOM 893 C CA . TYR A 1 87 ? 9.405 31.128 6.633 1.00 8.80 81 TYR A CA 1
ATOM 894 C C . TYR A 1 87 ? 8.905 30.349 5.440 1.00 8.99 81 TYR A C 1
ATOM 895 O O . TYR A 1 87 ? 9.110 30.765 4.281 1.00 10.10 81 TYR A O 1
ATOM 904 N N . PHE A 1 88 ? 8.283 29.210 5.737 1.00 9.09 82 PHE A N 1
ATOM 905 C CA . PHE A 1 88 ? 7.681 28.331 4.718 1.00 9.10 82 PHE A CA 1
ATOM 906 C C . PHE A 1 88 ? 6.167 28.346 4.783 1.00 10.62 82 PHE A C 1
ATOM 907 O O . PHE A 1 88 ? 5.574 28.201 5.854 1.00 10.91 82 PHE A O 1
ATOM 915 N N . VAL A 1 89 ? 5.559 28.553 3.620 1.00 11.15 83 VAL A N 1
ATOM 916 C CA . VAL A 1 89 ? 4.104 28.535 3.507 1.00 12.96 83 VAL A CA 1
ATOM 917 C C . VAL A 1 89 ? 3.770 27.412 2.538 1.00 13.42 83 VAL A C 1
ATOM 918 O O . VAL A 1 89 ? 4.203 27.434 1.397 1.00 13.98 83 VAL A O 1
ATOM 922 N N . ASN A 1 90 ? 3.010 26.418 3.010 1.00 14.74 84 ASN A N 1
ATOM 923 C CA . ASN A 1 90 ? 2.753 25.199 2.228 1.00 16.17 84 ASN A CA 1
ATOM 924 C C . ASN A 1 90 ? 4.015 24.609 1.588 1.00 15.68 84 ASN A C 1
ATOM 925 O O . ASN A 1 90 ? 4.017 24.222 0.408 1.00 17.02 84 ASN A O 1
ATOM 930 N N . GLY A 1 91 ? 5.090 24.548 2.366 1.00 14.76 85 GLY A N 1
ATOM 931 C CA . GLY A 1 91 ? 6.314 23.909 1.934 1.00 14.46 85 GLY A CA 1
ATOM 932 C C . GLY A 1 91 ? 7.266 24.749 1.112 1.00 14.17 85 GLY A C 1
ATOM 933 O O . GLY A 1 91 ? 8.340 24.271 0.746 1.00 15.29 85 GLY A O 1
ATOM 934 N N A GLU A 1 92 ? 6.855 25.967 0.773 0.50 14.06 86 GLU A N 1
ATOM 935 N N B GLU A 1 92 ? 6.931 26.020 0.885 0.50 13.92 86 GLU A N 1
ATOM 936 C CA A GLU A 1 92 ? 7.633 26.809 -0.123 0.50 13.62 86 G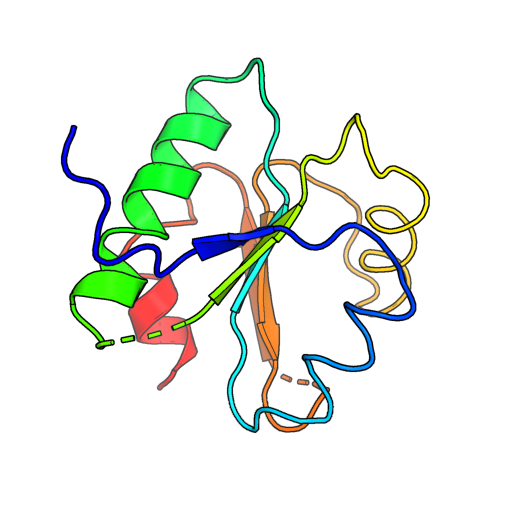LU A CA 1
ATOM 937 C CA B GLU A 1 92 ? 7.785 26.901 0.073 0.50 13.44 86 GLU A CA 1
ATOM 938 C C A GLU A 1 92 ? 8.157 28.002 0.631 0.50 12.66 86 GLU A C 1
ATOM 939 C C B GLU A 1 92 ? 8.305 28.130 0.824 0.50 12.34 86 GLU A C 1
ATOM 940 O O A GLU A 1 92 ? 7.433 28.639 1.390 0.50 12.39 86 GLU A O 1
ATOM 941 O O B GLU A 1 92 ? 7.561 28.813 1.519 0.50 12.03 86 GLU A O 1
ATOM 968 N N . VAL A 1 94 ? 9.069 31.661 1.542 1.00 11.58 88 VAL A N 1
ATOM 969 C CA . VAL A 1 94 ? 8.528 32.963 1.141 1.00 12.12 88 VAL A CA 1
ATOM 970 C C . VAL A 1 94 ? 9.289 34.144 1.744 1.00 10.93 88 VAL A C 1
ATOM 971 O O . VAL A 1 94 ? 9.027 35.294 1.380 1.00 10.29 88 VAL A O 1
ATOM 975 N N . TRP A 1 95 ? 10.216 33.863 2.668 1.00 9.78 89 TRP A N 1
ATOM 976 C CA . TRP A 1 95 ? 10.962 34.917 3.371 1.00 8.93 89 TRP A CA 1
ATOM 977 C C . TRP A 1 95 ? 12.178 34.304 4.036 1.00 8.66 89 TRP A C 1
ATOM 978 O O . TRP A 1 95 ? 12.139 33.153 4.501 1.00 8.45 89 TRP A O 1
ATOM 989 N N . ASN A 1 96 ? 13.257 35.077 4.093 1.00 8.80 90 ASN A N 1
ATOM 990 C CA . ASN A 1 96 ? 14.375 34.735 4.969 1.00 9.25 90 ASN A CA 1
ATOM 991 C C . ASN A 1 96 ? 15.056 36.021 5.453 1.00 9.15 90 ASN A C 1
ATOM 992 O O . ASN A 1 96 ? 14.966 37.067 4.792 1.00 10.03 90 ASN A O 1
ATOM 997 N N . ARG A 1 97 ? 15.738 35.921 6.590 1.00 9.26 91 ARG A N 1
ATOM 998 C CA . ARG A 1 97 ? 16.588 36.990 7.095 1.00 8.83 91 ARG A CA 1
ATOM 999 C C . ARG A 1 97 ? 17.732 36.363 7.846 1.00 9.03 91 ARG A C 1
ATOM 1000 O O . ARG A 1 97 ? 17.643 35.205 8.284 1.00 9.30 91 ARG A O 1
ATOM 1008 N N . ASP A 1 98 ? 18.803 37.123 8.035 1.00 9.88 92 ASP A N 1
ATOM 1009 C CA . ASP A 1 98 ? 19.919 36.589 8.797 1.00 10.35 92 ASP A CA 1
ATOM 1010 C C . ASP A 1 98 ? 20.469 37.628 9.752 1.00 10.70 92 ASP A C 1
ATOM 1011 O O . ASP A 1 98 ? 20.126 38.813 9.661 1.00 10.76 92 ASP A O 1
ATOM 1016 N N . HIS A 1 99 ? 21.296 37.154 10.687 1.00 11.28 93 HIS A N 1
ATOM 1017 C CA . HIS A 1 99 ? 21.932 38.016 11.697 1.00 11.89 93 HIS A CA 1
ATOM 1018 C C . HIS A 1 99 ? 20.935 38.916 12.401 1.00 12.55 93 HIS A C 1
ATOM 1019 O O . HIS A 1 99 ? 19.8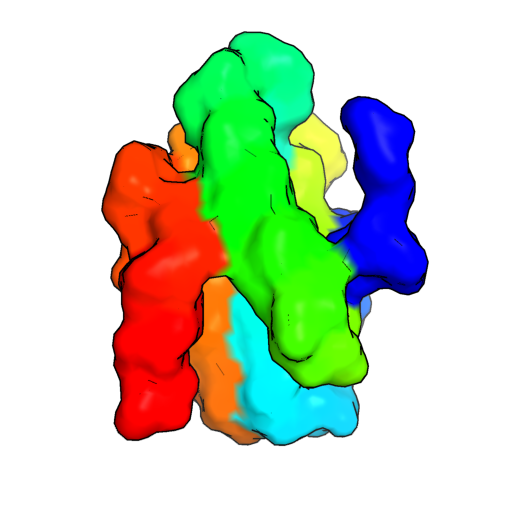41 38.458 12.747 1.00 12.00 93 HIS A O 1
ATOM 1026 N N . GLY A 1 100 ? 21.283 40.184 12.616 1.00 12.85 94 GLY A N 1
ATOM 1027 C CA . GLY A 1 100 ? 20.394 41.093 13.330 1.00 12.99 94 GLY A CA 1
ATOM 1028 C C . GLY A 1 100 ? 19.065 41.431 12.687 1.00 12.55 94 GLY A C 1
ATOM 1029 O O . GLY A 1 100 ? 18.197 42.016 13.333 1.00 13.50 94 GLY A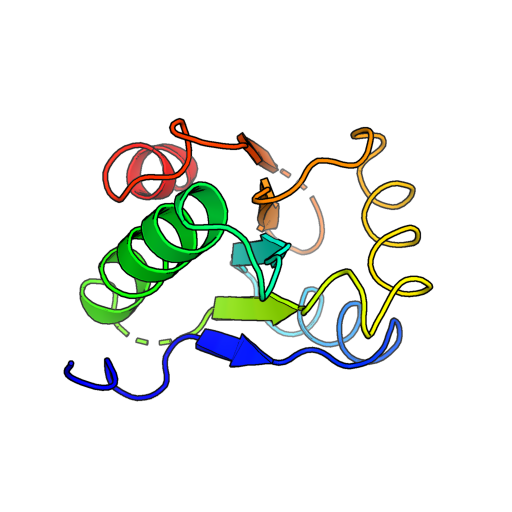 O 1
ATOM 1030 N N . ASP A 1 101 ? 18.896 41.062 11.417 1.00 12.41 95 ASP A N 1
ATOM 1031 C CA . ASP A 1 101 ? 17.605 41.241 10.750 1.00 13.42 95 ASP A CA 1
ATOM 1032 C C . ASP A 1 101 ? 16.553 40.238 11.199 1.00 12.10 95 ASP A C 1
ATOM 1033 O O . ASP A 1 101 ? 15.391 40.344 10.794 1.00 13.87 95 ASP A O 1
ATOM 1038 N N . ILE A 1 102 ? 16.947 39.257 12.017 1.00 10.84 96 ILE A N 1
ATOM 1039 C CA . ILE A 1 102 ? 15.981 38.340 12.630 1.00 10.90 96 ILE A CA 1
ATOM 1040 C C . ILE A 1 102 ? 15.526 38.973 13.937 1.00 11.34 96 ILE A C 1
ATOM 1041 O O . ILE A 1 102 ? 16.266 38.986 14.937 1.00 11.61 96 ILE A O 1
ATOM 1046 N N . ASN A 1 103 ? 14.309 39.494 13.948 1.00 11.76 97 ASN A N 1
ATOM 1047 C CA . ASN A 1 103 ? 13.770 40.090 15.169 1.00 12.26 97 ASN A CA 1
ATOM 1048 C C . ASN A 1 103 ? 12.257 39.961 15.126 1.00 12.45 97 ASN A C 1
ATOM 1049 O O . ASN A 1 103 ? 11.688 39.594 14.086 1.00 12.23 97 ASN A O 1
ATOM 1054 N N A VAL A 1 104 ? 11.599 40.262 16.246 0.50 12.45 98 VAL A N 1
ATOM 1055 N N B VAL A 1 104 ? 11.580 40.262 16.230 0.50 12.85 98 VAL A N 1
ATOM 1056 C CA A VAL A 1 104 ? 10.166 40.026 16.354 0.50 12.41 98 VAL A CA 1
ATOM 1057 C CA B VAL A 1 104 ? 10.133 40.090 16.266 0.50 13.22 98 VAL A CA 1
ATOM 1058 C C A VAL A 1 104 ? 9.369 40.770 15.285 0.50 13.19 98 VAL A C 1
ATOM 1059 C C B VAL A 1 104 ? 9.445 40.864 15.133 0.50 13.31 98 VAL A C 1
ATOM 1060 O O A VAL A 1 104 ? 8.368 40.256 14.781 0.50 13.41 98 VAL A O 1
ATOM 1061 O O B VAL A 1 104 ? 8.577 40.326 14.439 0.50 13.15 98 VAL A O 1
ATOM 1068 N N A SER A 1 105 ? 9.817 41.966 14.920 0.50 13.66 99 SER A N 1
ATOM 1069 N N B SER A 1 105 ? 9.850 42.111 14.921 0.50 13.34 99 SER A N 1
ATOM 1070 C CA A SER A 1 105 ? 9.129 42.726 13.874 0.50 14.27 99 SER A CA 1
ATOM 1071 C CA B SER A 1 105 ? 9.267 42.910 13.838 0.50 13.46 99 SER A CA 1
ATOM 1072 C C A SER A 1 105 ? 9.337 42.167 12.462 0.50 13.62 99 SER A C 1
ATOM 1073 C C B SER A 1 105 ? 9.367 42.230 12.470 0.50 13.20 99 SER A C 1
ATOM 1074 O O A SER A 1 105 ? 8.397 42.154 11.664 0.50 13.86 99 SER A O 1
ATOM 1075 O O B SER A 1 105 ? 8.389 42.185 11.722 0.50 13.59 99 SER A O 1
ATOM 1080 N N . SER A 1 106 ? 10.544 41.703 12.137 1.00 13.24 100 SER A N 1
ATOM 1081 C CA . SER A 1 106 ? 10.752 41.124 10.812 1.00 13.15 100 SER A CA 1
ATOM 1082 C C . SER A 1 106 ? 10.040 39.786 10.646 1.00 12.81 100 SER A C 1
ATOM 1083 O O . SER A 1 106 ? 9.497 39.490 9.578 1.00 12.30 100 SER A O 1
ATOM 1086 N N . LEU A 1 107 ? 10.030 38.985 11.710 1.00 11.80 101 LEU A N 1
ATOM 1087 C CA . LEU A 1 107 ? 9.278 37.738 11.710 1.00 11.70 101 LEU A CA 1
ATOM 1088 C C . LEU A 1 107 ? 7.798 38.025 11.498 1.00 12.46 101 LEU A C 1
ATOM 1089 O O . LEU A 1 107 ? 7.126 37.335 10.733 1.00 12.56 101 LEU A O 1
ATOM 1094 N N . ALA A 1 108 ? 7.299 39.070 12.152 1.00 12.98 102 ALA A N 1
ATOM 1095 C CA . ALA A 1 108 ? 5.896 39.446 11.978 1.00 13.71 102 ALA A CA 1
ATOM 1096 C C . ALA A 1 108 ? 5.586 39.916 10.546 1.00 14.57 102 ALA A C 1
ATOM 1097 O O . ALA A 1 108 ? 4.553 39.562 9.975 1.00 15.23 102 ALA A O 1
ATOM 1099 N N . GLN A 1 109 ? 6.508 40.665 9.953 1.00 15.31 103 GLN A N 1
ATOM 1100 C CA . GLN A 1 109 ? 6.363 41.113 8.568 1.00 16.47 103 GLN A CA 1
ATOM 1101 C C . GLN A 1 109 ? 6.334 39.952 7.591 1.00 16.27 103 GLN A C 1
ATOM 1102 O O . GLN A 1 109 ? 5.644 40.019 6.569 1.00 16.38 103 GLN A O 1
ATOM 1108 N N . ALA A 1 110 ? 7.060 38.879 7.914 1.00 15.16 104 ALA A N 1
ATOM 1109 C CA . ALA A 1 110 ? 7.102 37.702 7.050 1.00 15.24 104 ALA A CA 1
ATOM 1110 C C . ALA A 1 110 ? 5.722 37.116 6.815 1.00 16.05 104 ALA A C 1
ATOM 1111 O O . ALA A 1 110 ? 5.458 36.542 5.757 1.00 15.84 104 ALA A O 1
ATOM 1113 N N . GLU A 1 111 ? 4.842 37.261 7.801 1.00 17.46 105 GLU A N 1
ATOM 1114 C CA . GLU A 1 111 ? 3.511 36.665 7.739 1.00 18.96 105 GLU A CA 1
ATOM 1115 C C . GLU A 1 111 ? 2.504 37.453 6.906 1.00 20.76 105 GLU A C 1
ATOM 1116 O O . GLU A 1 111 ? 1.461 36.900 6.533 1.00 22.14 105 GLU A O 1
ATOM 1122 N N . GLU A 1 112 ? 2.810 38.718 6.622 1.00 22.42 106 GLU A N 1
ATOM 1123 C CA . GLU A 1 112 ? 1.846 39.661 6.018 1.00 24.57 106 GLU A CA 1
ATOM 1124 C C . GLU A 1 112 ? 1.456 39.305 4.593 1.00 25.34 106 GLU A C 1
ATOM 1125 O O . GLU A 1 112 ? 2.188 38.621 3.877 1.00 25.67 106 GLU A O 1
#